Protein AF-A0A2A4REQ4-F1 (afdb_monomer)

Secondary structure (DSSP, 8-state):
-EEEEEEEETTEEEEEEEEEEE-SS-EEEEEEEEEEETTEEEEEEEEEEETTT--EEE---

pLDDT: mean 95.58, std 4.92, range [70.44, 98.38]

Radius of gyration: 13.1 Å; Cα contacts (8 Å, |Δi|>4): 137; chains: 1; bounding box: 30×24×34 Å

Sequence (61 aa):
MMNGNVSIQNKSGNANFRVLLKGANGFGTLVVVAERFDGKWVYEDLYVEINETQERINLLN

Mean predicted aligned error: 2.96 Å

Structure (mmCIF, N/CA/C/O backbone):
data_AF-A0A2A4REQ4-F1
#
_entry.id   AF-A0A2A4REQ4-F1
#
loop_
_atom_site.group_PDB
_atom_site.id
_atom_site.type_symbol
_atom_site.label_atom_id
_atom_site.label_alt_id
_atom_site.label_comp_id
_atom_site.label_asym_id
_atom_site.label_entity_id
_atom_site.label_seq_id
_atom_site.pdbx_PDB_ins_code
_atom_site.Cartn_x
_atom_site.Cartn_y
_atom_sit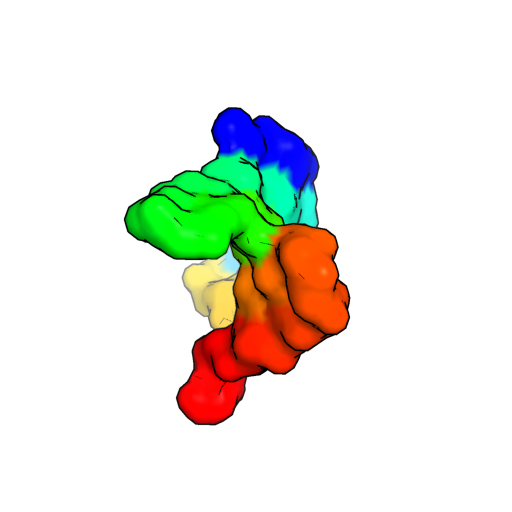e.Cartn_z
_atom_site.occupancy
_atom_site.B_iso_or_equiv
_atom_site.auth_seq_id
_atom_site.auth_comp_id
_atom_site.auth_asym_id
_atom_site.auth_atom_id
_atom_site.pdbx_PDB_model_num
ATOM 1 N N . MET A 1 1 ? -4.658 13.577 5.075 1.00 70.44 1 MET A N 1
ATOM 2 C CA . MET A 1 1 ? -3.417 14.069 4.432 1.00 70.44 1 MET A CA 1
ATOM 3 C C . MET A 1 1 ? -2.599 12.861 4.019 1.00 70.44 1 MET A C 1
ATOM 5 O O . MET A 1 1 ? -2.618 11.875 4.747 1.00 70.44 1 MET A O 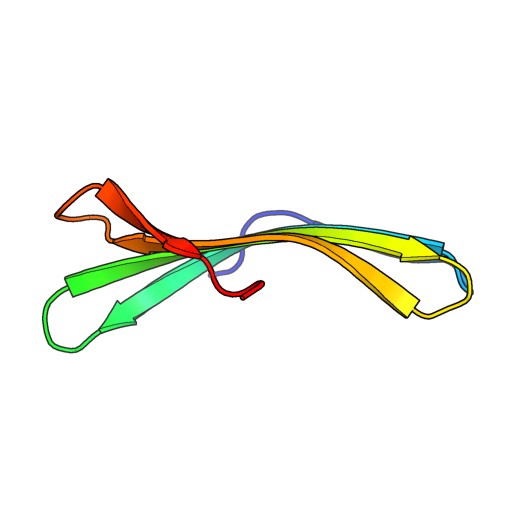1
ATOM 9 N N . MET A 1 2 ? -1.963 12.918 2.851 1.00 86.69 2 MET A N 1
ATOM 10 C CA . MET A 1 2 ? -1.064 11.865 2.376 1.00 86.69 2 MET A CA 1
ATOM 11 C C . MET A 1 2 ? 0.303 12.033 3.045 1.00 86.69 2 MET A C 1
ATOM 13 O O . MET A 1 2 ? 0.795 13.156 3.153 1.00 86.69 2 MET A O 1
ATOM 17 N N . ASN A 1 3 ? 0.902 10.934 3.489 1.00 92.88 3 ASN A N 1
ATOM 18 C CA . ASN A 1 3 ? 2.266 10.901 4.007 1.00 92.88 3 ASN A CA 1
ATOM 19 C C . ASN A 1 3 ? 3.065 9.848 3.237 1.00 92.88 3 ASN A C 1
ATOM 21 O O . ASN A 1 3 ? 2.617 8.710 3.136 1.00 92.88 3 ASN A O 1
ATOM 25 N N . GLY A 1 4 ? 4.215 10.225 2.686 1.00 93.88 4 GLY A N 1
ATOM 26 C CA . GLY A 1 4 ? 5.072 9.330 1.913 1.00 93.88 4 GLY A CA 1
ATOM 27 C C . GLY A 1 4 ? 5.473 9.932 0.574 1.00 93.88 4 GLY A C 1
ATOM 28 O O . GLY A 1 4 ? 5.438 11.151 0.399 1.00 93.88 4 GLY A O 1
ATOM 29 N N . ASN A 1 5 ? 5.869 9.075 -0.362 1.00 95.19 5 ASN A N 1
ATOM 30 C CA . ASN A 1 5 ? 6.334 9.486 -1.676 1.00 95.19 5 ASN A CA 1
ATOM 31 C C . ASN A 1 5 ? 5.685 8.676 -2.801 1.00 95.19 5 ASN A C 1
ATOM 33 O O . ASN A 1 5 ? 5.277 7.526 -2.637 1.00 95.19 5 ASN A O 1
ATOM 37 N N . VAL A 1 6 ? 5.621 9.320 -3.960 1.00 96.31 6 VAL A N 1
ATOM 38 C CA . VAL A 1 6 ? 5.428 8.672 -5.252 1.00 96.31 6 VAL A CA 1
ATOM 39 C C . VAL A 1 6 ? 6.461 9.286 -6.180 1.00 96.31 6 VAL A C 1
ATOM 41 O O . VAL A 1 6 ? 6.535 10.509 -6.304 1.00 96.31 6 VAL A O 1
ATOM 44 N N . SER A 1 7 ? 7.272 8.445 -6.807 1.00 96.50 7 SER A N 1
ATOM 45 C CA . SER A 1 7 ? 8.287 8.852 -7.772 1.00 96.50 7 SER A CA 1
ATOM 46 C C . SER A 1 7 ? 7.996 8.196 -9.109 1.00 96.50 7 SER A C 1
ATOM 48 O O . SER A 1 7 ? 7.700 7.004 -9.180 1.00 96.50 7 SER A O 1
ATOM 50 N N . ILE A 1 8 ? 8.074 8.981 -10.181 1.00 96.62 8 ILE A N 1
ATOM 51 C CA . ILE A 1 8 ? 7.849 8.506 -11.542 1.00 96.62 8 ILE A CA 1
ATOM 52 C C . ILE A 1 8 ? 8.980 9.020 -12.425 1.00 96.62 8 ILE A C 1
ATOM 54 O O . ILE A 1 8 ? 9.186 10.226 -12.545 1.00 96.62 8 ILE A O 1
ATOM 58 N N . GLN A 1 9 ? 9.685 8.097 -13.077 1.00 94.19 9 GLN A N 1
ATOM 59 C CA . GLN A 1 9 ? 10.722 8.393 -14.061 1.00 94.19 9 GLN A CA 1
ATOM 60 C C . GLN A 1 9 ? 10.492 7.537 -15.306 1.00 94.19 9 GLN A C 1
ATOM 62 O O . GLN A 1 9 ? 10.732 6.329 -15.316 1.00 94.19 9 GLN A O 1
ATOM 67 N N . ASN A 1 10 ? 10.018 8.170 -16.381 1.00 94.25 10 ASN A N 1
ATOM 68 C CA . ASN A 1 10 ? 9.644 7.501 -17.628 1.00 94.25 10 ASN A CA 1
ATOM 69 C C . ASN A 1 10 ? 8.652 6.345 -17.390 1.00 94.25 10 ASN A C 1
ATOM 71 O O . ASN A 1 10 ? 7.488 6.569 -17.046 1.00 94.25 10 ASN A O 1
ATOM 75 N N . LYS A 1 11 ? 9.116 5.108 -17.590 1.00 95.00 11 LYS A N 1
ATOM 76 C CA . LYS A 1 11 ? 8.353 3.864 -17.446 1.00 95.00 11 LYS A CA 1
ATOM 77 C C . LYS A 1 11 ? 8.582 3.150 -16.111 1.00 95.00 11 LYS A C 1
ATOM 79 O O . LYS A 1 11 ? 7.965 2.112 -15.884 1.00 95.00 11 LYS A O 1
ATOM 84 N N . SER A 1 12 ? 9.417 3.721 -15.253 1.00 97.12 12 SER A N 1
ATOM 85 C CA . SER A 1 12 ? 9.744 3.197 -13.933 1.00 97.12 12 SER A CA 1
ATOM 86 C C . SER A 1 12 ? 9.278 4.157 -12.843 1.00 97.12 12 SER A C 1
ATOM 88 O O . SER A 1 12 ? 8.917 5.310 -13.111 1.00 97.12 12 SER A O 1
ATOM 90 N N . GLY A 1 13 ? 9.248 3.682 -11.609 1.00 97.44 13 GLY A N 1
ATOM 91 C CA . GLY A 1 13 ? 8.807 4.474 -10.473 1.00 97.44 13 GLY A CA 1
ATOM 92 C C . GLY A 1 13 ? 8.445 3.595 -9.296 1.00 97.44 13 GLY A C 1
ATOM 93 O O . GLY A 1 13 ? 8.345 2.385 -9.438 1.00 97.44 13 GLY A O 1
ATOM 94 N N . ASN A 1 14 ? 8.214 4.223 -8.158 1.00 98.00 14 ASN A N 1
ATOM 95 C CA . ASN A 1 14 ? 7.837 3.554 -6.928 1.00 98.00 14 ASN A CA 1
ATOM 96 C C . ASN A 1 14 ? 6.815 4.420 -6.185 1.00 98.00 14 ASN A C 1
ATOM 98 O O . ASN A 1 14 ? 6.761 5.644 -6.349 1.00 98.00 14 ASN A O 1
ATOM 102 N N . ALA A 1 15 ? 6.000 3.782 -5.364 1.00 98.06 15 ALA A N 1
ATOM 103 C CA . ALA A 1 15 ? 5.046 4.431 -4.490 1.00 98.06 15 ALA A CA 1
ATOM 104 C C . ALA A 1 15 ? 5.165 3.803 -3.108 1.00 98.06 15 ALA A C 1
ATOM 106 O O . ALA A 1 15 ? 5.084 2.587 -2.970 1.00 98.06 15 ALA A O 1
ATOM 107 N N . ASN A 1 16 ? 5.356 4.637 -2.094 1.00 98.31 16 ASN A N 1
ATOM 108 C CA . ASN A 1 16 ? 5.268 4.229 -0.703 1.00 98.31 16 ASN A CA 1
ATOM 109 C C . ASN A 1 16 ? 4.621 5.366 0.073 1.00 98.31 16 ASN A C 1
ATOM 111 O O . ASN A 1 16 ? 5.264 6.377 0.380 1.00 98.31 16 ASN A O 1
ATOM 115 N N . PHE A 1 17 ? 3.324 5.233 0.323 1.00 98.00 17 PHE A N 1
ATOM 116 C CA . PHE A 1 17 ? 2.577 6.264 1.019 1.00 98.00 17 PHE A CA 1
ATOM 117 C C . PHE A 1 17 ? 1.386 5.719 1.794 1.00 98.00 17 PHE A C 1
ATOM 119 O O . PHE A 1 17 ? 0.905 4.603 1.596 1.00 98.00 17 PHE A O 1
ATOM 126 N N . ARG A 1 18 ? 0.904 6.572 2.693 1.00 98.12 18 ARG A N 1
ATOM 127 C CA . ARG A 1 18 ? -0.242 6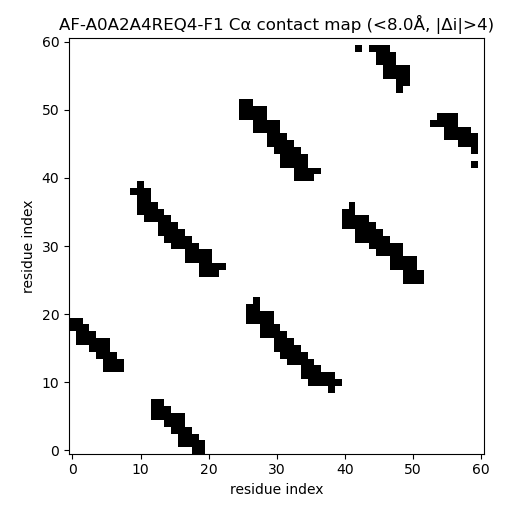.338 3.556 1.00 98.12 18 ARG A CA 1
ATOM 128 C C . ARG A 1 18 ? -1.250 7.465 3.419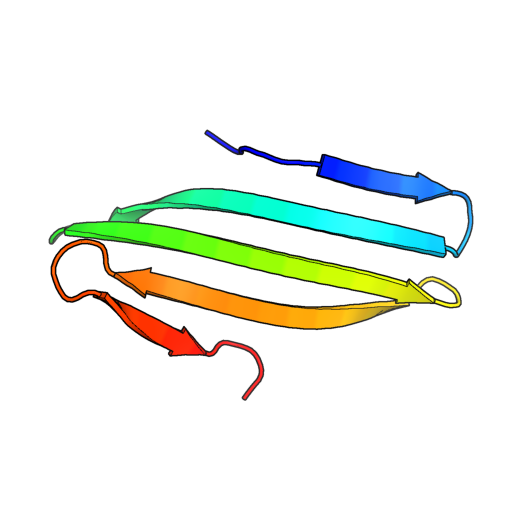 1.00 98.12 18 ARG A C 1
ATOM 130 O O . ARG A 1 18 ? -0.869 8.631 3.277 1.00 98.12 18 ARG A O 1
ATOM 137 N N . VAL A 1 19 ? -2.533 7.133 3.507 1.00 97.69 19 VAL A N 1
ATOM 138 C CA . VAL A 1 19 ? -3.630 8.109 3.483 1.00 97.69 19 VAL A CA 1
ATOM 139 C C . VAL A 1 19 ? -4.575 7.841 4.644 1.00 97.69 19 VAL A C 1
ATOM 141 O O . VAL A 1 19 ? -5.116 6.747 4.767 1.00 97.69 19 VAL A O 1
ATOM 144 N N . LEU A 1 20 ? -4.799 8.859 5.477 1.00 96.75 20 LEU A N 1
ATOM 145 C CA . LEU A 1 20 ? -5.826 8.806 6.518 1.00 96.75 20 LEU A CA 1
ATOM 146 C C . LEU A 1 20 ? -7.222 8.830 5.889 1.00 96.75 20 LEU A C 1
ATOM 148 O O . LEU A 1 20 ? -7.545 9.740 5.121 1.00 96.75 20 LEU A O 1
ATOM 152 N N . LEU A 1 21 ? -8.043 7.865 6.274 1.00 96.12 21 LEU A N 1
ATOM 153 C CA . LEU A 1 21 ? -9.438 7.710 5.898 1.00 96.12 21 LEU A CA 1
ATOM 154 C C . LEU A 1 21 ? -10.321 7.997 7.113 1.00 96.12 21 LEU A C 1
ATOM 156 O O . LEU A 1 21 ? -10.019 7.581 8.230 1.00 96.12 21 LEU A O 1
ATOM 160 N N . LYS A 1 22 ? -11.435 8.692 6.884 1.00 95.88 22 LYS A N 1
ATOM 161 C CA . LYS A 1 22 ? -12.480 8.913 7.885 1.00 95.88 22 LYS A CA 1
ATOM 162 C C . LYS A 1 22 ? -13.772 8.284 7.378 1.00 95.88 22 LYS A C 1
ATOM 164 O O . LYS A 1 22 ? -14.306 8.724 6.363 1.00 95.88 22 LYS A O 1
ATOM 169 N N . GLY A 1 23 ? -14.251 7.268 8.082 1.00 91.69 23 GLY A N 1
ATOM 170 C CA . GLY A 1 23 ? -15.560 6.661 7.878 1.00 91.69 23 GLY A CA 1
ATOM 171 C C . GLY A 1 23 ? -16.610 7.246 8.823 1.00 91.69 23 GLY A C 1
ATOM 172 O O . GLY A 1 23 ? -16.306 8.050 9.704 1.00 91.69 23 GLY A O 1
ATOM 173 N N . ALA A 1 24 ? -17.863 6.818 8.657 1.00 93.19 24 ALA A N 1
ATOM 174 C CA . ALA A 1 24 ? -18.956 7.216 9.548 1.00 93.19 24 ALA A CA 1
ATOM 175 C C . ALA A 1 24 ? -18.763 6.710 10.991 1.00 93.19 24 ALA A C 1
ATOM 177 O O . ALA A 1 24 ? -19.174 7.382 11.931 1.00 93.19 24 ALA A O 1
ATOM 178 N N . ASN A 1 25 ? -18.104 5.555 11.149 1.00 90.31 25 ASN A N 1
ATOM 179 C CA . ASN A 1 25 ? -17.977 4.839 12.422 1.00 90.31 25 ASN A CA 1
ATOM 180 C C . ASN A 1 25 ? -16.528 4.715 12.925 1.00 90.31 25 ASN A C 1
ATOM 182 O O . ASN A 1 25 ? -16.293 4.000 13.892 1.00 90.31 25 ASN A O 1
ATOM 186 N N . GLY A 1 26 ? -15.558 5.359 12.272 1.00 93.38 26 GLY A N 1
ATOM 187 C CA . GLY A 1 26 ? -14.151 5.206 12.643 1.00 93.38 26 GLY A CA 1
ATOM 188 C C . GLY A 1 26 ? -13.177 5.766 11.618 1.00 93.38 26 GLY A C 1
ATOM 189 O O . GLY A 1 26 ? -13.564 6.455 10.667 1.00 93.38 26 GLY A O 1
ATOM 190 N N . PHE A 1 27 ? -11.903 5.462 11.816 1.00 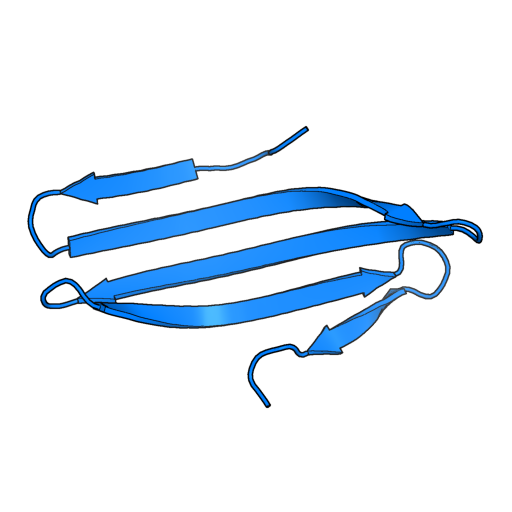97.19 27 PHE A N 1
ATOM 191 C CA . PHE A 1 27 ? -10.800 5.898 10.977 1.00 97.19 27 PHE A CA 1
ATOM 192 C C . PHE A 1 27 ? -10.020 4.704 10.445 1.00 97.19 27 PHE A C 1
ATOM 194 O O . PHE A 1 27 ? -9.900 3.662 11.079 1.00 97.19 27 PHE A O 1
ATOM 201 N N . GLY A 1 28 ? -9.427 4.886 9.275 1.00 97.38 28 GLY A N 1
ATOM 202 C CA . GLY A 1 28 ? -8.515 3.902 8.723 1.00 97.38 28 GLY A CA 1
ATOM 203 C C . GLY A 1 28 ? -7.303 4.559 8.107 1.00 97.38 28 GLY A C 1
ATOM 204 O O . GLY A 1 28 ? -7.268 5.772 7.887 1.00 97.38 28 GLY A O 1
ATOM 205 N N . THR A 1 29 ? -6.314 3.743 7.793 1.00 98.00 29 THR A N 1
ATOM 206 C CA . THR A 1 29 ? -5.148 4.164 7.029 1.00 98.00 29 THR A CA 1
ATOM 207 C C . THR A 1 29 ? -5.032 3.277 5.803 1.00 98.00 29 THR A C 1
ATOM 209 O O . THR A 1 29 ? -4.812 2.076 5.922 1.00 98.00 29 THR A O 1
ATOM 212 N N . LEU A 1 30 ? -5.178 3.868 4.616 1.00 98.06 30 LEU A N 1
ATOM 213 C CA . LEU A 1 30 ? -4.790 3.203 3.376 1.00 98.06 30 LEU A CA 1
ATOM 214 C C . LEU A 1 30 ? -3.265 3.160 3.320 1.00 98.06 30 LEU A C 1
ATOM 216 O O . LEU A 1 30 ? -2.625 4.205 3.458 1.00 98.06 30 LEU A O 1
ATOM 220 N N . VAL A 1 31 ? -2.710 1.979 3.083 1.00 98.25 31 VAL A N 1
ATOM 221 C CA . VAL A 1 31 ? -1.284 1.756 2.840 1.00 98.25 31 VAL A CA 1
ATOM 222 C C . VAL A 1 31 ? -1.103 1.324 1.393 1.00 98.25 31 VAL A C 1
ATOM 224 O O . VAL A 1 31 ? -1.821 0.447 0.912 1.00 98.25 31 VAL A O 1
ATOM 227 N N . VAL A 1 32 ? -0.157 1.965 0.706 1.00 98.38 32 VAL A N 1
ATOM 228 C CA . VAL A 1 32 ? 0.187 1.671 -0.686 1.00 98.38 32 VAL A CA 1
ATOM 229 C C . VAL A 1 32 ? 1.696 1.505 -0.801 1.00 98.38 32 VAL A C 1
ATOM 231 O O . VAL A 1 32 ? 2.435 2.465 -0.569 1.00 98.38 32 VAL A O 1
ATOM 234 N N . VAL A 1 33 ? 2.131 0.313 -1.205 1.00 98.31 33 VAL A N 1
ATOM 235 C CA . VAL A 1 33 ? 3.496 0.011 -1.645 1.00 98.31 33 VAL A CA 1
ATOM 236 C C . VAL A 1 33 ? 3.412 -0.594 -3.038 1.00 98.31 33 VAL A C 1
ATOM 238 O O . VAL A 1 33 ? 2.742 -1.606 -3.247 1.00 98.31 33 VAL A O 1
ATOM 241 N N . ALA A 1 34 ? 4.037 0.054 -4.014 1.00 98.19 34 ALA A N 1
ATOM 242 C CA . ALA A 1 34 ? 4.005 -0.404 -5.394 1.00 98.19 34 ALA A CA 1
ATOM 243 C C . ALA A 1 34 ? 5.268 -0.016 -6.152 1.00 98.19 34 ALA A C 1
ATOM 245 O O . ALA A 1 34 ? 5.843 1.051 -5.938 1.00 98.19 34 ALA A O 1
ATOM 246 N N . GLU A 1 35 ? 5.619 -0.849 -7.118 1.00 98.25 35 GLU A N 1
ATOM 247 C CA . GLU A 1 35 ? 6.680 -0.603 -8.082 1.00 98.25 35 GLU A CA 1
ATOM 248 C C . GLU A 1 35 ? 6.079 -0.468 -9.480 1.00 98.25 35 GLU A C 1
ATOM 250 O O . GLU A 1 35 ? 5.100 -1.129 -9.833 1.00 98.25 35 GLU A O 1
ATOM 255 N N . ARG A 1 36 ? 6.655 0.406 -10.300 1.00 97.81 36 ARG A N 1
ATOM 256 C CA . ARG A 1 36 ? 6.252 0.603 -11.690 1.00 97.81 36 ARG A CA 1
ATOM 257 C C . ARG A 1 36 ? 7.311 0.021 -12.607 1.00 97.81 36 ARG A C 1
ATOM 259 O O . ARG A 1 36 ? 8.457 0.460 -12.587 1.00 97.81 36 ARG A O 1
ATOM 266 N N . PHE A 1 37 ? 6.898 -0.890 -13.480 1.00 96.19 37 PHE A N 1
ATOM 267 C CA . PHE A 1 37 ? 7.746 -1.501 -14.498 1.00 96.19 37 PHE A CA 1
ATOM 268 C C . PHE A 1 37 ? 7.062 -1.439 -15.862 1.00 96.19 37 PHE A C 1
ATOM 270 O O . PHE A 1 37 ? 5.878 -1.749 -15.991 1.00 96.19 37 PHE A O 1
ATOM 277 N N . ASP A 1 38 ? 7.800 -1.003 -16.886 1.00 96.12 38 ASP A N 1
ATOM 278 C CA . ASP A 1 38 ? 7.297 -0.810 -18.258 1.00 96.12 38 ASP A CA 1
ATOM 279 C C . ASP A 1 38 ? 5.950 -0.057 -18.317 1.00 96.12 38 ASP A C 1
ATOM 281 O O . ASP A 1 38 ? 5.030 -0.377 -19.067 1.00 96.12 38 ASP A O 1
ATOM 285 N N . GLY A 1 39 ? 5.812 0.965 -17.471 1.00 95.62 39 GLY A N 1
ATOM 286 C CA . GLY A 1 39 ? 4.625 1.807 -17.402 1.00 95.62 39 GLY A CA 1
ATOM 287 C C . GLY A 1 39 ? 3.463 1.244 -16.578 1.00 95.62 39 GLY A C 1
ATOM 288 O O . GLY A 1 39 ? 2.513 1.996 -16.349 1.00 95.62 39 GLY A O 1
ATOM 289 N N . LYS A 1 40 ? 3.545 0.002 -16.089 1.00 97.38 40 LYS A N 1
ATOM 290 C CA . LYS A 1 40 ? 2.511 -0.674 -15.289 1.00 97.38 40 LYS A CA 1
ATOM 291 C C . LYS A 1 40 ? 2.892 -0.713 -13.814 1.00 97.38 40 LYS A C 1
ATOM 293 O O . LYS A 1 40 ? 4.053 -0.933 -13.494 1.00 97.38 40 LYS A O 1
ATOM 298 N N . TRP A 1 41 ? 1.916 -0.520 -12.935 1.00 97.06 41 TRP A N 1
ATOM 299 C CA . TRP A 1 41 ? 2.102 -0.657 -11.492 1.00 97.06 41 TRP A CA 1
ATOM 300 C C . TRP A 1 41 ? 1.869 -2.100 -11.054 1.00 97.06 41 TRP A C 1
ATOM 302 O O . TRP A 1 41 ? 0.892 -2.726 -11.463 1.00 97.06 41 TRP A O 1
ATOM 312 N N . VAL A 1 42 ? 2.766 -2.595 -10.213 1.00 97.12 42 VAL A N 1
ATOM 313 C CA . VAL A 1 42 ? 2.649 -3.847 -9.476 1.00 97.12 42 VAL A CA 1
ATOM 314 C C . VAL A 1 42 ? 2.613 -3.467 -8.006 1.00 97.12 42 VAL A C 1
ATOM 316 O O . VAL A 1 42 ? 3.550 -2.859 -7.494 1.00 97.12 42 VAL A O 1
ATOM 319 N N . TYR A 1 43 ? 1.499 -3.769 -7.354 1.00 97.31 43 TYR A N 1
ATOM 320 C CA . TYR A 1 43 ? 1.296 -3.462 -5.947 1.00 97.31 43 TYR A CA 1
ATOM 321 C C . TYR A 1 43 ? 1.825 -4.621 -5.106 1.00 97.31 43 TYR A C 1
ATOM 323 O O . TYR A 1 43 ? 1.424 -5.763 -5.317 1.00 97.31 43 TYR A O 1
ATOM 331 N N . GLU A 1 44 ? 2.733 -4.313 -4.187 1.00 96.81 44 GLU A N 1
ATOM 332 C CA . GLU A 1 44 ? 3.236 -5.250 -3.181 1.00 96.81 44 GLU A CA 1
ATOM 333 C C . GLU A 1 44 ? 2.295 -5.254 -1.974 1.00 96.81 44 GLU A C 1
ATOM 335 O O . GLU A 1 44 ? 1.774 -6.301 -1.603 1.00 96.81 44 GLU A O 1
ATOM 340 N N . ASP A 1 45 ? 1.986 -4.061 -1.455 1.00 97.88 45 ASP A N 1
ATOM 341 C CA . ASP A 1 45 ? 0.994 -3.860 -0.405 1.00 97.88 45 ASP A CA 1
ATOM 342 C C . ASP A 1 45 ? -0.094 -2.899 -0.880 1.00 97.88 45 ASP A C 1
ATOM 344 O O . ASP A 1 45 ? 0.168 -1.757 -1.275 1.00 97.88 45 ASP A O 1
ATOM 348 N N . LEU A 1 46 ? -1.343 -3.340 -0.772 1.00 98.38 46 LEU A N 1
ATOM 349 C CA . LEU A 1 46 ? -2.505 -2.473 -0.898 1.00 98.38 46 LEU A CA 1
ATOM 350 C C . LEU A 1 46 ? -3.575 -2.945 0.079 1.00 98.38 46 LEU A C 1
ATOM 352 O O . LEU A 1 46 ? -4.263 -3.938 -0.155 1.00 98.38 46 LEU A O 1
ATOM 356 N N . TYR A 1 47 ? -3.698 -2.237 1.196 1.00 98.38 47 TYR A N 1
ATOM 357 C CA . TYR A 1 47 ? -4.655 -2.588 2.238 1.00 98.38 47 TYR A CA 1
ATOM 358 C C . TYR A 1 47 ? -5.131 -1.363 3.014 1.00 98.38 47 TYR A C 1
ATOM 360 O O . TYR A 1 47 ? -4.466 -0.325 3.057 1.00 98.38 47 TYR A O 1
ATOM 368 N N . VAL A 1 48 ? -6.286 -1.500 3.661 1.00 98.00 48 VAL A N 1
ATOM 369 C CA . VAL A 1 48 ? -6.761 -0.550 4.673 1.00 98.00 48 VAL A CA 1
ATOM 370 C C . VAL A 1 48 ? -6.566 -1.169 6.048 1.00 98.00 48 VAL A C 1
ATOM 372 O O . VAL A 1 48 ? -7.056 -2.264 6.303 1.00 98.00 48 VAL A O 1
ATOM 375 N N . GLU A 1 49 ? -5.863 -0.467 6.930 1.00 97.88 49 GLU A N 1
ATOM 376 C CA . GLU A 1 49 ? -5.812 -0.785 8.359 1.00 97.88 49 GLU A CA 1
ATOM 377 C C . GLU A 1 49 ? -6.912 -0.003 9.081 1.00 97.88 49 GLU A C 1
ATOM 379 O O . GLU A 1 49 ? -6.970 1.223 8.962 1.00 97.88 49 GLU A O 1
ATOM 384 N N . ILE A 1 50 ? -7.804 -0.697 9.787 1.00 97.62 50 ILE A N 1
ATOM 385 C CA . ILE A 1 50 ? -8.840 -0.083 10.625 1.00 97.62 50 ILE A CA 1
ATOM 386 C C . 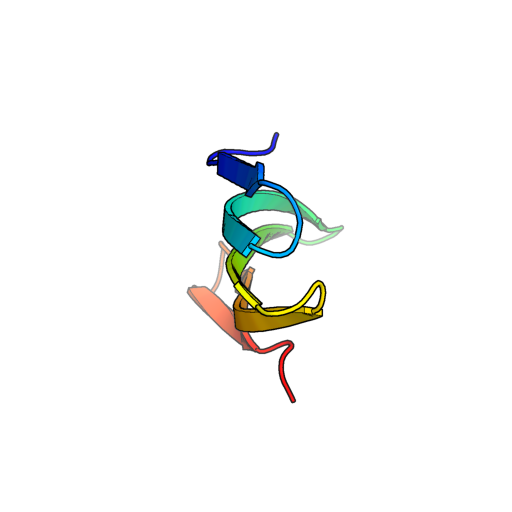ILE A 1 50 ? -8.201 0.277 11.963 1.00 97.62 50 ILE A C 1
ATOM 388 O O . ILE A 1 50 ? -7.727 -0.600 12.683 1.00 97.62 50 ILE A O 1
ATOM 392 N N . ASN A 1 51 ? -8.160 1.563 12.309 1.00 95.31 51 ASN A N 1
ATOM 393 C CA . ASN A 1 51 ? -7.348 2.031 13.433 1.00 95.31 51 ASN A CA 1
ATOM 394 C C . ASN A 1 51 ? -7.855 1.485 14.780 1.00 95.31 51 ASN A C 1
ATOM 396 O O . ASN A 1 51 ? -7.059 1.222 15.682 1.00 95.31 51 ASN A O 1
ATOM 400 N N . GLU A 1 52 ? -9.167 1.303 14.919 1.00 95.06 52 GLU A N 1
ATOM 401 C CA . GLU A 1 52 ? -9.813 0.851 16.152 1.00 95.06 52 GLU A CA 1
ATOM 402 C C . GLU A 1 52 ? -9.573 -0.635 16.442 1.00 95.06 52 GLU A C 1
ATOM 404 O O . GLU A 1 52 ? -9.473 -1.025 17.604 1.00 95.06 52 GLU A O 1
ATOM 409 N N . THR A 1 53 ? -9.487 -1.462 15.398 1.00 96.44 53 THR A N 1
ATOM 410 C CA . THR A 1 53 ? -9.400 -2.927 15.525 1.00 96.44 53 THR A CA 1
ATOM 411 C C . THR A 1 53 ? -8.044 -3.486 15.117 1.00 96.44 53 THR A C 1
ATOM 413 O O . THR A 1 53 ? -7.759 -4.645 15.407 1.00 96.44 53 THR A O 1
ATOM 416 N N . GLN A 1 54 ? -7.213 -2.681 14.448 1.00 95.88 54 GLN A N 1
ATOM 417 C CA . GLN A 1 54 ? -5.975 -3.099 13.782 1.00 95.88 54 GLN A CA 1
ATOM 418 C C . GLN A 1 54 ? -6.198 -4.170 12.698 1.00 95.88 54 GLN A C 1
ATOM 420 O O . GLN A 1 54 ? -5.253 -4.802 12.226 1.00 95.88 54 GLN A O 1
ATOM 425 N N . GLU A 1 55 ? -7.450 -4.373 12.280 1.00 97.06 55 GLU A N 1
ATOM 426 C CA . GLU A 1 55 ? -7.791 -5.273 11.189 1.00 97.06 55 GLU A CA 1
ATOM 427 C C . GLU A 1 55 ? -7.252 -4.722 9.869 1.00 97.06 55 GLU A C 1
ATOM 42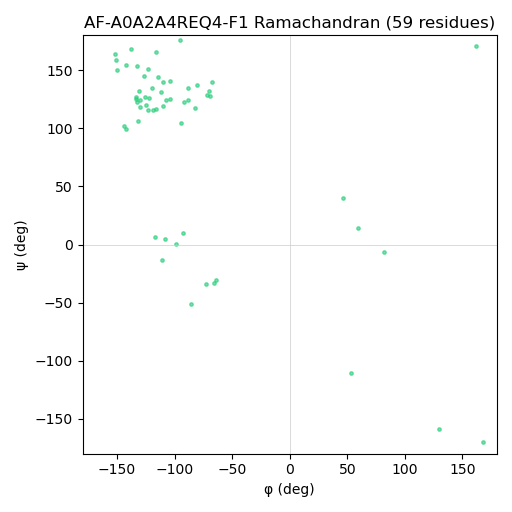9 O O . GLU A 1 55 ? -7.337 -3.520 9.600 1.00 97.06 55 GLU A O 1
ATOM 434 N N . ARG A 1 56 ? -6.722 -5.613 9.026 1.00 97.31 56 ARG A N 1
ATOM 435 C CA . ARG A 1 56 ? -6.247 -5.270 7.687 1.00 97.31 56 ARG A CA 1
ATOM 436 C C . ARG A 1 56 ? -7.150 -5.870 6.629 1.00 97.31 56 ARG A C 1
ATOM 438 O O . ARG A 1 56 ? -7.245 -7.087 6.497 1.00 97.31 56 ARG A O 1
ATOM 445 N N . ILE A 1 57 ? -7.742 -4.994 5.831 1.00 97.06 57 ILE A N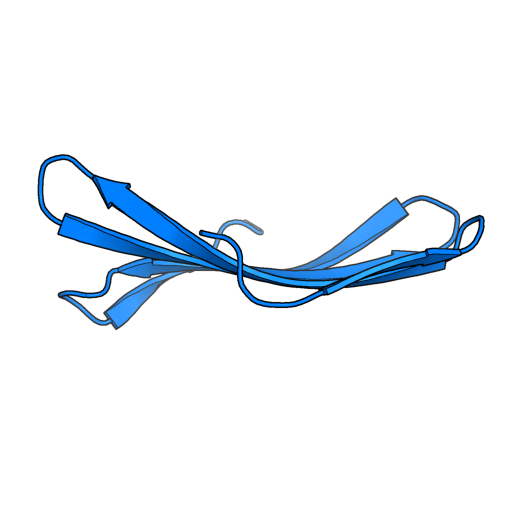 1
ATOM 446 C CA . ILE A 1 57 ? -8.531 -5.360 4.661 1.00 97.06 57 ILE A CA 1
ATOM 447 C C . ILE A 1 57 ? -7.604 -5.317 3.448 1.00 97.06 57 ILE A C 1
ATOM 449 O O . ILE A 1 57 ? -7.247 -4.235 2.981 1.00 97.06 57 ILE A O 1
ATOM 453 N N . ASN A 1 58 ? -7.197 -6.489 2.959 1.00 97.75 58 ASN A N 1
ATOM 454 C CA . ASN A 1 58 ? -6.403 -6.619 1.736 1.00 97.75 58 ASN A CA 1
ATOM 455 C C . ASN A 1 58 ? -7.261 -6.274 0.504 1.00 97.75 58 ASN A C 1
ATOM 457 O O . ASN A 1 58 ? -8.385 -6.759 0.378 1.00 97.75 58 ASN A O 1
ATOM 461 N N . LEU A 1 59 ? -6.728 -5.439 -0.390 1.00 97.38 59 LEU A N 1
ATOM 462 C CA . LEU A 1 59 ? -7.393 -4.962 -1.606 1.00 97.38 59 LEU A CA 1
ATOM 463 C C . LEU A 1 59 ? -6.806 -5.563 -2.900 1.00 97.38 59 LEU A C 1
ATOM 465 O O . LEU A 1 59 ? -7.202 -5.149 -3.986 1.00 97.38 59 LEU A O 1
ATOM 469 N N . LEU A 1 60 ? -5.854 -6.496 -2.804 1.00 95.12 60 LEU A N 1
ATOM 470 C CA . LEU A 1 60 ? -5.213 -7.178 -3.943 1.00 95.12 60 LEU A CA 1
ATOM 471 C C . LEU A 1 60 ? -5.892 -8.498 -4.348 1.00 95.12 60 LEU A C 1
ATOM 473 O O . LEU A 1 60 ? -5.329 -9.244 -5.149 1.00 95.12 60 LEU A O 1
ATOM 477 N N . ASN A 1 61 ? -7.067 -8.791 -3.789 1.00 72.62 61 ASN A N 1
ATOM 478 C CA . ASN A 1 61 ? -7.792 -10.049 -3.989 1.00 72.62 61 ASN A CA 1
ATOM 479 C C . ASN A 1 61 ? -8.832 -9.968 -5.109 1.00 72.62 61 ASN A C 1
ATOM 481 O O . ASN A 1 61 ? -9.536 -8.936 -5.186 1.00 72.62 61 ASN A O 1
#

Solvent-accessible surface area (backbone atoms only — not comparable to full-atom values): 3452 Å² total; per-residue (Å²): 105,79,48,75,51,75,48,80,54,94,40,34,34,42,34,45,35,36,35,65,41,80,57,98,89,51,45,30,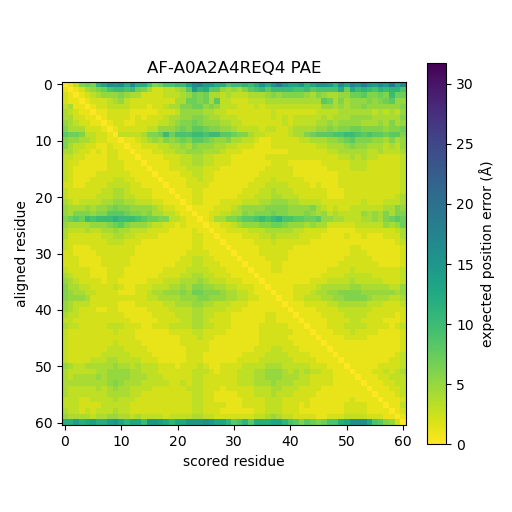36,41,41,42,31,32,42,29,54,88,67,40,78,48,72,80,40,44,32,36,34,33,68,89,74,68,46,70,48,72,66,86,121

Foldseek 3Di:
DKDFDWDDDPQWTWDFIWDWDDDPVAIKIWTWTWIGHRNDIDTPFTWIQTPVPRDTGGPPD

Nearest PDB structures (foldseek):
  6m82-assembly1_A-2  TM=4.566E-01  e=3.018E+00  Streptomyces fradiae
  5bsz-assembly1_A  TM=4.626E-01  e=3.565E+00  Streptoalloteichus sp. ATCC 53650
  6uk5-assembly1_B  TM=4.661E-01  e=6.566E+00  Micromonospora echinospora
  6e8a-assembly1_A-3  TM=5.097E-01  e=8.667E+00  Salmonella enterica subsp. enterica serovar Typhimurium